Protein AF-A0A1U7YLJ9-F1 (afdb_monomer_lite)

InterPro domains:
  IPR039289 Mitochondrial intermembrane space import and assembly protein 40 [PTHR21622] (5-96)

Radius of gyration: 26.58 Å; chains: 1; bounding box: 45×31×92 Å

Structure (mmCIF, N/CA/C/O backbone):
data_AF-A0A1U7YLJ9-F1
#
_entry.id   AF-A0A1U7YLJ9-F1
#
loop_
_atom_site.group_PDB
_atom_site.id
_atom_site.type_symbol
_atom_site.label_atom_id
_atom_site.label_alt_id
_atom_site.label_comp_id
_atom_site.label_asym_id
_atom_site.label_entity_id
_atom_site.label_seq_id
_atom_site.pdbx_PDB_ins_code
_atom_site.Cartn_x
_atom_site.Cartn_y
_atom_site.Cartn_z
_atom_site.occupancy
_atom_site.B_iso_or_equiv
_atom_site.auth_seq_id
_atom_site.auth_comp_id
_atom_site.auth_asym_id
_atom_site.auth_atom_id
_a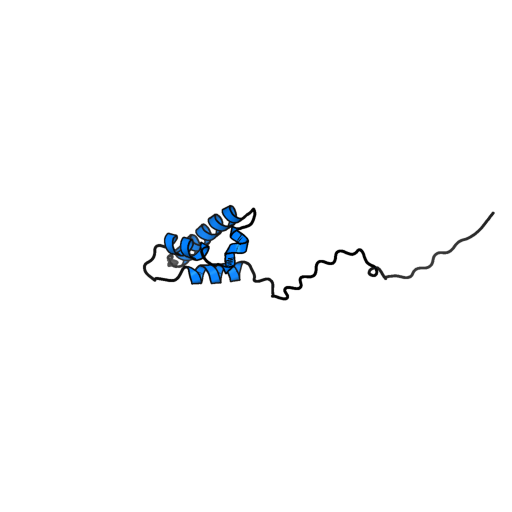tom_site.pdbx_PDB_model_num
ATOM 1 N N . MET A 1 1 ? -15.744 -7.174 73.405 1.00 46.09 1 MET A N 1
ATOM 2 C CA . MET A 1 1 ? -15.916 -7.414 71.956 1.00 46.09 1 MET A CA 1
ATOM 3 C C . MET A 1 1 ? -14.607 -6.975 71.298 1.00 46.09 1 MET A C 1
ATOM 5 O O . MET A 1 1 ? -14.383 -5.782 71.222 1.00 46.09 1 MET A O 1
ATOM 9 N N . GLY A 1 2 ? -13.569 -7.813 71.227 1.00 52.41 2 GLY A N 1
ATOM 10 C CA . GLY A 1 2 ? -13.326 -8.822 70.177 1.00 52.41 2 GLY A CA 1
ATOM 11 C C . GLY A 1 2 ? -12.221 -8.278 69.244 1.00 52.41 2 GLY A C 1
ATOM 12 O O . GLY A 1 2 ? -12.509 -7.333 68.530 1.00 52.41 2 GLY A O 1
ATOM 13 N N . GLN A 1 3 ? -10.933 -8.593 69.482 1.00 45.41 3 GLN A N 1
ATOM 14 C CA . GLN A 1 3 ? -10.110 -9.596 68.750 1.00 45.41 3 GLN A CA 1
ATOM 15 C C . GLN A 1 3 ? -9.825 -9.176 67.284 1.00 45.41 3 GLN A C 1
ATOM 17 O O . GLN A 1 3 ? -10.769 -8.815 66.602 1.00 45.41 3 GLN A O 1
ATOM 22 N N . VAL A 1 4 ? -8.629 -9.206 66.675 1.00 48.62 4 VAL A N 1
ATOM 23 C CA . VAL A 1 4 ? -7.274 -9.734 66.957 1.00 48.62 4 VAL A CA 1
ATOM 24 C C . VAL A 1 4 ? -6.296 -9.131 65.920 1.00 48.62 4 VAL A C 1
ATOM 26 O O . VAL A 1 4 ? -6.714 -8.712 64.843 1.00 48.62 4 VAL A O 1
ATOM 29 N N . GLN A 1 5 ? -5.003 -9.112 66.262 1.00 50.22 5 GLN A N 1
ATOM 30 C CA . GLN A 1 5 ? -3.858 -8.893 65.363 1.00 50.22 5 GLN A CA 1
ATOM 31 C C . GLN A 1 5 ? -3.740 -10.007 64.306 1.00 50.22 5 GLN A C 1
ATOM 33 O O . GLN A 1 5 ? -4.225 -11.108 64.554 1.00 50.22 5 GLN A O 1
ATOM 38 N N . SER A 1 6 ? -3.045 -9.738 63.193 1.00 56.31 6 SER A N 1
ATOM 39 C CA . SER A 1 6 ? -1.898 -10.538 62.715 1.00 56.31 6 SER A CA 1
ATOM 40 C C . SER A 1 6 ? -1.532 -10.194 61.271 1.00 56.31 6 SER A C 1
ATOM 42 O O . SER A 1 6 ? -2.314 -10.371 60.342 1.00 56.31 6 SER A O 1
ATOM 44 N N . GLU A 1 7 ? -0.298 -9.738 61.107 1.00 51.16 7 GLU A N 1
ATOM 45 C CA . GLU A 1 7 ? 0.424 -9.654 59.844 1.00 51.16 7 GLU A CA 1
ATOM 46 C C . GLU A 1 7 ? 0.995 -11.043 59.510 1.00 51.16 7 GLU A C 1
ATOM 48 O O . GLU A 1 7 ? 1.539 -11.707 60.393 1.00 51.16 7 GLU A O 1
ATOM 53 N N . ALA A 1 8 ? 0.911 -11.473 58.249 1.00 50.25 8 ALA A N 1
ATOM 54 C CA . ALA A 1 8 ? 1.835 -12.438 57.654 1.00 50.25 8 ALA A CA 1
ATOM 55 C C . ALA A 1 8 ? 1.794 -12.314 56.124 1.00 50.25 8 ALA A C 1
ATOM 57 O O . ALA A 1 8 ? 0.737 -12.205 55.508 1.00 50.25 8 ALA A O 1
ATOM 58 N N . ILE A 1 9 ? 2.986 -12.295 55.546 1.00 54.78 9 ILE A N 1
ATOM 59 C CA . ILE A 1 9 ? 3.321 -12.128 54.136 1.00 54.78 9 ILE A CA 1
ATOM 60 C C . ILE A 1 9 ? 3.224 -13.508 53.464 1.00 54.78 9 ILE A C 1
ATOM 62 O O . ILE A 1 9 ? 3.823 -14.435 53.998 1.00 54.78 9 ILE A O 1
ATOM 66 N N . ASP A 1 10 ? 2.570 -13.648 52.304 1.00 44.44 10 ASP A N 1
ATOM 67 C CA . ASP A 1 10 ? 3.088 -14.496 51.213 1.00 44.44 10 ASP A CA 1
ATOM 68 C C . ASP A 1 10 ? 2.455 -14.143 49.855 1.00 44.44 10 ASP A C 1
ATOM 70 O O . ASP A 1 10 ? 1.307 -13.717 49.745 1.00 44.44 10 ASP A O 1
ATOM 74 N N . ASN A 1 11 ? 3.277 -14.244 48.823 1.00 54.66 11 ASN A N 1
ATOM 75 C CA . ASN A 1 11 ? 3.149 -13.613 47.521 1.00 54.66 11 ASN A CA 1
ATOM 76 C C . ASN A 1 11 ? 2.449 -14.533 46.496 1.00 54.66 11 ASN A C 1
ATOM 78 O O . ASN A 1 11 ? 2.655 -15.739 46.497 1.00 54.66 11 ASN A O 1
ATOM 82 N N . ARG A 1 12 ? 1.789 -13.914 45.504 1.00 55.72 12 ARG A N 1
ATOM 83 C CA . ARG A 1 12 ? 1.670 -14.414 44.116 1.00 55.72 12 ARG A CA 1
ATOM 84 C C . ARG A 1 12 ? 0.790 -15.648 43.857 1.00 55.72 12 ARG A C 1
ATOM 86 O O . ARG A 1 12 ? 1.275 -16.762 43.728 1.00 55.72 12 ARG A O 1
ATOM 93 N N . SER A 1 13 ? -0.471 -15.382 43.519 1.00 47.50 13 SER A N 1
ATOM 94 C CA . SER A 1 13 ? -1.108 -16.025 42.359 1.00 47.50 13 SER A CA 1
ATOM 95 C C . SER A 1 13 ? -2.312 -15.201 41.896 1.00 47.50 13 SER A C 1
ATOM 97 O O . SER A 1 13 ? -3.459 -15.459 42.250 1.00 47.50 13 SER A O 1
ATOM 99 N N . GLN A 1 14 ? -2.034 -14.134 41.143 1.00 62.84 14 GLN A N 1
ATOM 100 C CA . GLN A 1 14 ? -2.991 -13.685 40.137 1.00 62.84 14 GLN A CA 1
ATOM 101 C C . GLN A 1 14 ? -2.943 -14.694 38.985 1.00 62.84 14 GLN A C 1
ATOM 103 O O . GLN A 1 14 ? -1.897 -15.291 38.739 1.00 62.84 14 GLN A O 1
ATOM 108 N N . ILE A 1 15 ? -4.038 -14.769 38.237 1.00 56.41 15 ILE A N 1
ATOM 109 C CA . ILE A 1 15 ? -4.244 -15.578 37.029 1.00 56.41 15 ILE A CA 1
ATOM 110 C C . ILE A 1 15 ? -4.793 -16.982 37.311 1.00 56.41 15 ILE A C 1
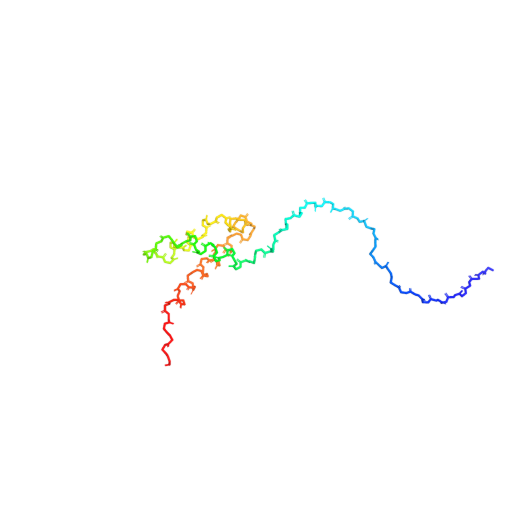ATOM 112 O O . ILE A 1 15 ? -4.162 -17.992 37.032 1.00 56.41 15 ILE A O 1
ATOM 116 N N . ASP A 1 16 ? -6.038 -17.027 37.777 1.00 49.59 16 ASP A N 1
ATOM 117 C CA . ASP A 1 16 ? -6.992 -18.000 37.253 1.00 49.59 16 ASP A CA 1
ATOM 118 C C . ASP A 1 16 ? -8.411 -17.420 37.322 1.00 49.59 16 ASP A C 1
ATOM 120 O O . ASP A 1 16 ? -8.725 -16.609 38.191 1.00 49.59 16 ASP A O 1
ATOM 124 N N . SER A 1 17 ? -9.258 -17.873 36.403 1.00 50.97 17 SER A N 1
ATOM 125 C CA . SER A 1 17 ? -10.715 -17.764 36.444 1.00 50.97 17 SER A CA 1
ATOM 126 C C . SER A 1 17 ? -11.394 -16.570 35.751 1.00 50.97 17 SER A C 1
ATOM 128 O O . SER A 1 17 ? -12.021 -15.703 36.351 1.00 50.97 17 SER A O 1
ATOM 130 N N . LEU A 1 18 ? -11.399 -16.677 34.417 1.00 53.78 18 LEU A N 1
ATOM 131 C CA . LEU A 1 18 ? -12.638 -16.816 33.636 1.00 53.78 18 LEU A CA 1
ATOM 132 C C . LEU A 1 18 ? -13.626 -15.636 33.694 1.00 53.78 18 LEU A C 1
ATOM 134 O O . LEU A 1 18 ? -14.598 -15.637 34.449 1.00 53.78 18 LEU A O 1
ATOM 138 N N . LYS A 1 19 ? -13.521 -14.733 32.714 1.00 52.69 19 LYS A N 1
ATOM 139 C CA . LYS A 1 19 ? -14.730 -14.179 32.097 1.00 52.69 19 LYS A CA 1
ATOM 140 C C . LYS A 1 19 ? -14.728 -1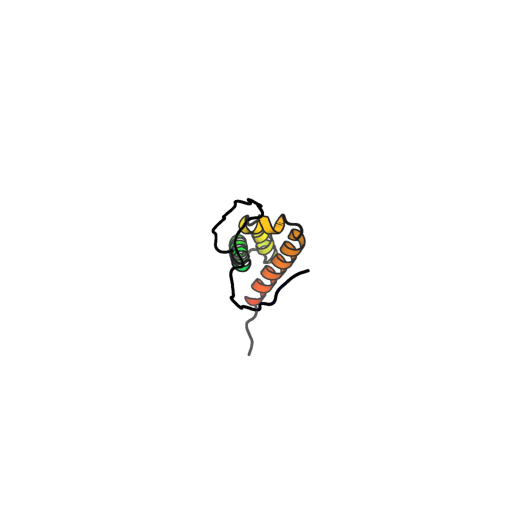4.506 30.614 1.00 52.69 19 LYS A C 1
ATOM 142 O O . LYS A 1 19 ? -13.887 -14.045 29.851 1.00 52.69 19 LYS A O 1
ATOM 147 N N . ALA A 1 20 ? -15.664 -15.376 30.264 1.00 53.09 20 ALA A N 1
ATOM 148 C CA . ALA A 1 20 ? -15.937 -15.849 28.928 1.00 53.09 20 ALA A CA 1
ATOM 149 C C . ALA A 1 20 ? -16.095 -14.693 27.932 1.00 53.09 20 ALA A C 1
ATOM 151 O O . ALA A 1 20 ? -17.068 -13.949 27.992 1.00 53.09 20 ALA A O 1
ATOM 152 N N . SER A 1 21 ? -15.179 -14.647 26.971 1.00 43.91 21 SER A N 1
ATOM 153 C CA . SER A 1 21 ? -15.486 -14.321 25.583 1.00 43.91 21 SER A CA 1
ATOM 154 C C . SER A 1 21 ? -14.730 -15.321 24.727 1.00 43.91 21 SER A C 1
ATOM 156 O O . SER A 1 21 ? -13.559 -15.165 24.400 1.00 43.91 21 SER A O 1
ATOM 158 N N . LYS A 1 22 ? -15.432 -16.411 24.430 1.00 52.00 22 LYS A N 1
ATOM 159 C CA . LYS A 1 22 ? -15.088 -17.375 23.399 1.00 52.00 22 LYS A CA 1
ATOM 160 C C . LYS A 1 22 ? -15.146 -16.647 22.054 1.00 52.00 22 LYS A C 1
ATOM 162 O O . LYS A 1 22 ? -16.199 -16.582 21.437 1.00 52.00 22 LYS A O 1
ATOM 167 N N . ALA A 1 23 ? -14.016 -16.101 21.627 1.00 41.25 23 ALA A N 1
ATOM 168 C CA . ALA A 1 23 ? -13.717 -15.871 20.225 1.00 41.25 23 ALA A CA 1
ATOM 169 C C . ALA A 1 23 ? -12.648 -16.895 19.854 1.00 41.25 23 ALA A C 1
ATOM 171 O O . ALA A 1 23 ? -11.452 -16.704 20.046 1.00 41.25 23 ALA A O 1
ATOM 172 N N . THR A 1 24 ? -13.129 -18.049 19.406 1.00 41.03 24 THR A N 1
ATOM 173 C CA . THR A 1 24 ? -12.325 -18.913 18.561 1.00 41.03 24 THR A CA 1
ATOM 174 C C . THR A 1 24 ? -12.142 -18.167 17.242 1.00 41.03 24 THR A C 1
ATOM 176 O O . THR A 1 24 ? -13.105 -17.895 16.535 1.00 41.03 24 THR A O 1
ATOM 179 N N . SER A 1 25 ? -10.919 -17.732 16.986 1.00 40.72 25 SER A N 1
ATOM 180 C CA . SER A 1 25 ? -10.248 -18.045 15.734 1.00 40.72 25 SER A CA 1
ATOM 181 C C . SER A 1 25 ? -8.761 -17.913 16.006 1.00 40.72 25 SER A C 1
ATOM 183 O O . SER A 1 25 ? -8.202 -16.821 16.033 1.00 40.72 25 SER A O 1
ATOM 185 N N . ALA A 1 26 ? -8.145 -19.054 16.298 1.00 49.62 26 ALA A N 1
ATOM 186 C CA . ALA A 1 26 ? -6.767 -19.244 15.911 1.00 49.62 26 ALA A CA 1
ATOM 187 C C . ALA A 1 26 ? -6.762 -19.200 14.376 1.00 49.62 26 ALA A C 1
ATOM 189 O O . ALA A 1 26 ? -7.279 -20.118 13.745 1.00 49.62 26 ALA A O 1
ATOM 190 N N . ASP A 1 27 ? -6.269 -18.109 13.799 1.00 36.25 27 ASP A N 1
ATOM 191 C CA . ASP A 1 27 ? -5.484 -18.226 12.577 1.00 36.25 27 ASP A CA 1
ATOM 192 C C . ASP A 1 27 ? -4.031 -18.093 13.022 1.00 36.25 27 ASP A C 1
ATOM 194 O O . ASP A 1 27 ? -3.532 -17.015 13.343 1.00 36.25 27 ASP A O 1
ATOM 198 N N . GLU A 1 28 ? -3.417 -19.254 13.209 1.00 45.69 28 GLU A N 1
ATOM 199 C CA . GLU A 1 28 ? -1.994 -19.419 13.449 1.00 45.69 28 GLU A CA 1
ATOM 200 C C . GLU A 1 28 ? -1.278 -19.229 12.109 1.00 45.69 28 GLU A C 1
ATOM 202 O O . GLU A 1 28 ? -0.844 -20.178 11.467 1.00 45.69 28 GLU A O 1
ATOM 207 N N . SER A 1 29 ? -1.189 -17.977 11.678 1.00 42.06 29 SER A N 1
ATOM 208 C CA . SER A 1 29 ? -0.212 -17.522 10.697 1.00 42.06 29 SER A CA 1
ATOM 209 C C . SER A 1 29 ? 0.700 -16.533 11.423 1.00 42.06 29 SER A C 1
ATOM 211 O O . SER A 1 29 ? 0.205 -15.767 12.260 1.00 42.06 29 SER A O 1
ATOM 213 N N . PRO A 1 30 ? 2.025 -16.510 11.168 1.00 50.88 30 PRO A N 1
ATOM 214 C CA . PRO A 1 30 ? 2.825 -15.365 11.599 1.00 50.88 30 PRO A CA 1
ATOM 215 C C . PRO A 1 30 ? 2.084 -14.107 11.132 1.00 50.88 30 PRO A C 1
ATOM 217 O O . PRO A 1 30 ? 1.522 -14.151 10.033 1.00 50.88 30 PRO A O 1
ATOM 220 N N . PRO A 1 31 ? 2.012 -13.021 11.926 1.00 50.91 31 PRO A N 1
ATOM 221 C CA . PRO A 1 31 ? 1.461 -11.780 11.408 1.00 50.91 31 PRO A CA 1
ATOM 222 C C . PRO A 1 31 ? 2.246 -11.493 10.132 1.00 50.91 31 PRO A C 1
ATOM 224 O O . PRO A 1 31 ? 3.450 -11.250 10.204 1.00 50.91 31 PRO A O 1
ATOM 227 N N . GLN A 1 32 ? 1.611 -11.654 8.968 1.00 58.84 32 GLN A N 1
ATOM 228 C CA . GLN A 1 32 ? 2.232 -11.298 7.708 1.00 58.84 32 GLN A CA 1
ATOM 229 C C . GLN A 1 32 ? 2.481 -9.807 7.851 1.00 58.84 32 GLN A C 1
ATOM 231 O O . GLN A 1 32 ? 1.538 -9.016 7.907 1.00 58.84 32 GLN A O 1
ATOM 236 N N . SER A 1 33 ? 3.741 -9.443 8.086 1.00 80.56 33 SER A N 1
ATOM 237 C CA . SER A 1 33 ? 4.133 -8.056 8.263 1.00 80.56 33 SER A CA 1
ATOM 238 C C . SER A 1 33 ? 3.579 -7.274 7.080 1.00 80.56 33 SER A C 1
ATOM 240 O O . SER A 1 33 ? 3.620 -7.766 5.951 1.00 80.56 33 SER A O 1
ATOM 242 N N . LEU A 1 34 ? 3.042 -6.080 7.331 1.00 80.12 34 LEU A N 1
ATOM 243 C CA . LEU A 1 34 ? 2.463 -5.235 6.282 1.00 80.12 34 LEU A CA 1
ATOM 244 C C . LEU A 1 34 ? 3.403 -5.110 5.076 1.00 80.12 34 LEU A C 1
ATOM 246 O O . LEU A 1 34 ? 2.955 -5.207 3.941 1.00 80.12 34 LEU A O 1
ATOM 250 N N . ASP A 1 35 ? 4.707 -5.013 5.328 1.00 83.12 35 ASP A N 1
ATOM 251 C CA . ASP A 1 35 ? 5.759 -4.971 4.313 1.00 83.12 35 ASP A CA 1
ATOM 252 C C . ASP A 1 35 ? 5.794 -6.199 3.389 1.00 83.12 35 ASP A C 1
ATOM 254 O O . ASP A 1 35 ? 6.073 -6.067 2.202 1.00 83.12 35 ASP A O 1
ATOM 258 N N . SER A 1 36 ? 5.489 -7.396 3.899 1.00 88.75 36 SER A N 1
ATOM 259 C CA . SER A 1 36 ? 5.420 -8.614 3.082 1.00 88.75 36 SER A CA 1
ATOM 260 C C . SER A 1 36 ? 4.226 -8.575 2.132 1.00 88.75 36 SER A C 1
ATOM 262 O O . SER A 1 36 ? 4.396 -8.819 0.943 1.00 88.75 36 SER A O 1
ATOM 264 N N . LEU A 1 37 ? 3.053 -8.156 2.620 1.00 87.94 37 LEU A N 1
ATOM 265 C CA . LEU A 1 37 ? 1.862 -7.980 1.781 1.00 87.94 37 LEU A CA 1
ATOM 266 C C . LEU A 1 37 ? 2.077 -6.890 0.722 1.00 87.94 37 LEU A C 1
ATOM 268 O O . LEU A 1 37 ? 1.617 -7.021 -0.411 1.00 87.94 37 LEU A O 1
ATOM 272 N N . ILE A 1 38 ? 2.806 -5.829 1.081 1.00 86.25 38 ILE A N 1
ATOM 273 C CA . ILE A 1 38 ? 3.170 -4.740 0.172 1.00 86.25 38 ILE A CA 1
ATOM 274 C C . ILE A 1 38 ? 4.122 -5.230 -0.921 1.00 86.25 38 ILE A C 1
ATOM 276 O O . ILE A 1 38 ? 3.916 -4.907 -2.087 1.00 86.25 38 ILE A O 1
ATOM 280 N N . ALA A 1 39 ? 5.129 -6.033 -0.571 1.00 87.50 39 ALA A N 1
ATOM 281 C CA . ALA A 1 39 ? 6.062 -6.608 -1.535 1.00 87.50 39 ALA A CA 1
ATOM 282 C C . ALA A 1 39 ? 5.376 -7.598 -2.491 1.00 87.50 39 ALA A C 1
ATOM 284 O O . ALA A 1 39 ? 5.634 -7.573 -3.692 1.00 87.50 39 ALA A O 1
ATOM 285 N N . GLU A 1 40 ? 4.469 -8.434 -1.982 1.00 88.50 40 GLU A N 1
ATOM 286 C CA . GLU A 1 40 ? 3.676 -9.353 -2.807 1.00 88.50 40 GLU A CA 1
ATOM 287 C C . GLU A 1 40 ? 2.736 -8.597 -3.757 1.00 88.50 40 GLU A C 1
ATOM 289 O O . GLU A 1 40 ? 2.621 -8.946 -4.930 1.00 88.50 40 GLU A O 1
ATOM 294 N N . ALA A 1 41 ? 2.103 -7.520 -3.286 1.00 88.75 41 ALA A N 1
ATOM 295 C CA . ALA A 1 41 ? 1.286 -6.650 -4.126 1.00 88.75 41 ALA A CA 1
ATOM 296 C C . ALA A 1 41 ? 2.124 -5.888 -5.170 1.00 88.75 41 ALA A C 1
ATOM 298 O O . ALA A 1 41 ? 1.713 -5.789 -6.322 1.00 88.75 41 ALA A O 1
ATOM 299 N N . ALA A 1 42 ? 3.322 -5.414 -4.816 1.00 87.25 42 ALA A N 1
ATOM 300 C CA . ALA A 1 42 ? 4.250 -4.791 -5.761 1.00 87.25 42 ALA A CA 1
ATOM 301 C C . ALA A 1 42 ? 4.663 -5.761 -6.879 1.00 87.25 42 ALA A C 1
ATOM 303 O O . ALA A 1 42 ? 4.654 -5.388 -8.049 1.00 87.25 42 ALA A O 1
ATOM 304 N N . ALA A 1 43 ? 4.961 -7.015 -6.521 1.00 88.38 43 ALA A N 1
ATOM 305 C CA . ALA A 1 43 ? 5.278 -8.072 -7.476 1.00 88.38 43 ALA A CA 1
ATOM 306 C C . ALA A 1 43 ? 4.083 -8.416 -8.380 1.00 88.38 43 ALA A C 1
ATOM 308 O O . ALA A 1 43 ? 4.270 -8.717 -9.554 1.00 88.38 43 ALA A O 1
ATOM 309 N N . TYR A 1 44 ? 2.854 -8.323 -7.863 1.00 89.25 44 TYR A N 1
ATOM 310 C CA . TYR A 1 44 ? 1.640 -8.491 -8.664 1.00 89.25 44 TYR A CA 1
ATOM 311 C C . TYR A 1 44 ? 1.485 -7.401 -9.738 1.00 89.25 44 TYR A C 1
ATOM 313 O O . TYR A 1 44 ? 0.977 -7.671 -10.821 1.00 89.25 44 TYR A O 1
ATOM 321 N N . GLY A 1 45 ? 1.934 -6.173 -9.457 1.00 84.69 45 GLY A N 1
ATOM 322 C CA . GLY A 1 45 ? 1.938 -5.064 -10.417 1.00 84.69 45 GLY A CA 1
ATOM 323 C C . GLY A 1 45 ? 3.106 -5.071 -11.408 1.00 84.69 45 GLY A C 1
ATOM 324 O O . GLY A 1 45 ? 3.236 -4.142 -12.200 1.00 84.69 45 GLY A O 1
ATOM 325 N N . GLU A 1 46 ? 3.979 -6.075 -11.358 1.00 81.38 46 GLU A N 1
ATOM 326 C CA . GLU A 1 46 ? 5.154 -6.205 -12.219 1.00 81.38 46 GLU A CA 1
ATOM 327 C C . GLU A 1 46 ? 4.874 -7.200 -13.361 1.00 81.38 46 GLU A C 1
ATOM 329 O O . GLU A 1 46 ? 5.519 -8.238 -13.464 1.00 81.38 46 GLU A O 1
ATOM 334 N N . ASP A 1 47 ? 3.874 -6.893 -14.200 1.00 70.56 47 ASP A N 1
ATOM 335 C CA . ASP A 1 47 ? 3.463 -7.735 -15.342 1.00 70.56 47 ASP A CA 1
ATOM 336 C C . ASP A 1 47 ? 4.228 -7.375 -16.638 1.00 70.56 47 ASP A C 1
ATOM 338 O O . ASP A 1 47 ? 4.487 -8.242 -17.474 1.00 70.56 47 ASP A O 1
ATOM 342 N N . GLY A 1 48 ? 4.693 -6.122 -16.781 1.00 64.31 48 GLY A N 1
ATOM 343 C CA . GLY A 1 48 ? 5.475 -5.666 -17.931 1.00 64.31 48 GLY A CA 1
ATOM 344 C C . GLY A 1 48 ? 6.554 -4.621 -17.618 1.00 64.31 48 GLY A C 1
ATOM 345 O O . GLY A 1 48 ? 6.341 -3.616 -16.945 1.00 64.31 48 GLY A O 1
ATOM 346 N N . GLU A 1 49 ? 7.738 -4.809 -18.205 1.00 63.34 49 GLU A N 1
ATOM 347 C CA . GLU A 1 49 ? 8.894 -3.896 -18.133 1.00 63.34 49 GLU A CA 1
ATOM 348 C C . GLU A 1 49 ? 8.686 -2.533 -18.834 1.00 63.34 49 GLU A C 1
ATOM 350 O O . GLU A 1 49 ? 9.564 -1.671 -18.791 1.00 63.34 49 GLU A O 1
ATOM 355 N N . ASN A 1 50 ? 7.524 -2.306 -19.460 1.00 63.62 50 ASN A N 1
ATOM 356 C CA . ASN A 1 50 ? 7.208 -1.086 -20.211 1.00 63.62 50 ASN A CA 1
ATOM 357 C C . ASN A 1 50 ? 5.922 -0.369 -19.762 1.00 63.62 50 ASN A C 1
ATOM 359 O O . ASN A 1 50 ? 5.435 0.517 -20.461 1.00 63.62 50 ASN A O 1
ATOM 363 N N . GLU A 1 51 ? 5.376 -0.736 -18.605 1.00 75.69 51 GLU A N 1
ATOM 364 C CA . GLU A 1 51 ? 4.221 -0.060 -18.012 1.00 75.69 51 GLU A CA 1
ATOM 365 C C . GLU A 1 51 ? 4.664 1.154 -17.185 1.00 75.69 51 GLU A C 1
ATOM 367 O O . GLU A 1 51 ? 5.737 1.152 -16.572 1.00 75.69 51 GLU A O 1
ATOM 372 N N . SER A 1 52 ? 3.847 2.215 -17.170 1.00 84.06 52 SER A N 1
ATOM 373 C CA . SER A 1 52 ? 4.133 3.382 -16.335 1.00 84.06 52 SER A CA 1
ATOM 374 C C . SER A 1 52 ? 4.129 2.970 -14.867 1.00 84.06 52 SER A C 1
ATOM 376 O O . SER A 1 52 ? 3.359 2.106 -14.452 1.00 84.06 52 SER A O 1
ATOM 378 N N . ILE A 1 53 ? 4.944 3.632 -14.048 1.00 83.38 53 ILE A N 1
ATOM 379 C CA . ILE A 1 53 ? 4.962 3.403 -12.596 1.00 83.38 53 ILE A CA 1
ATOM 380 C C . ILE A 1 53 ? 3.559 3.553 -11.989 1.00 83.38 53 ILE A C 1
ATOM 382 O O . ILE A 1 53 ? 3.214 2.849 -11.044 1.00 83.38 53 ILE A O 1
ATOM 386 N N . ASP A 1 54 ? 2.742 4.437 -12.562 1.00 84.50 54 ASP A N 1
ATOM 387 C CA . ASP A 1 54 ? 1.350 4.634 -12.160 1.00 84.50 54 ASP A CA 1
ATOM 388 C C . ASP A 1 54 ? 0.480 3.399 -12.460 1.00 84.50 54 ASP A C 1
ATOM 390 O O . ASP A 1 54 ? -0.230 2.925 -11.576 1.00 84.50 54 ASP A O 1
ATOM 394 N N . ASP A 1 55 ? 0.617 2.808 -13.653 1.00 87.94 55 ASP A N 1
ATOM 395 C CA . ASP A 1 55 ? -0.101 1.590 -14.047 1.00 87.94 55 ASP A CA 1
ATOM 396 C C . ASP A 1 55 ? 0.291 0.401 -13.160 1.00 87.94 55 ASP A C 1
ATOM 398 O O . ASP A 1 55 ? -0.581 -0.296 -12.640 1.00 87.94 55 ASP A O 1
ATOM 402 N N . LYS A 1 56 ? 1.592 0.223 -12.896 1.00 86.75 56 LYS A N 1
ATOM 403 C CA . LYS A 1 56 ? 2.104 -0.822 -11.993 1.00 86.75 56 LYS A CA 1
ATOM 404 C C . LYS A 1 56 ? 1.576 -0.659 -10.569 1.00 86.75 56 LYS A C 1
ATOM 406 O O . LYS A 1 56 ? 1.179 -1.630 -9.927 1.00 86.75 56 LYS A O 1
ATOM 411 N N . ALA A 1 57 ? 1.540 0.577 -10.072 1.00 87.25 57 ALA A N 1
ATOM 412 C CA . ALA A 1 57 ? 1.034 0.874 -8.740 1.00 87.25 57 ALA A CA 1
ATOM 413 C C . ALA A 1 57 ? -0.474 0.611 -8.627 1.00 87.25 57 ALA A C 1
ATOM 415 O O . ALA A 1 57 ? -0.949 0.068 -7.627 1.00 87.25 57 ALA A O 1
ATOM 416 N N . GLN A 1 58 ? -1.222 0.930 -9.681 1.00 89.25 58 GLN A N 1
ATOM 417 C CA . GLN A 1 58 ? -2.651 0.662 -9.756 1.00 89.25 58 GLN A CA 1
ATOM 418 C C . GLN A 1 58 ? -2.938 -0.843 -9.868 1.00 89.25 58 GLN A C 1
ATOM 420 O O . GLN A 1 58 ? -3.844 -1.340 -9.205 1.00 89.25 58 GLN A O 1
ATOM 425 N N . LYS A 1 59 ? -2.121 -1.589 -10.621 1.00 89.44 59 LYS A N 1
ATOM 426 C CA . LYS A 1 59 ? -2.174 -3.056 -10.698 1.00 89.44 59 LYS A CA 1
ATOM 427 C C . LYS A 1 59 ? -1.893 -3.715 -9.356 1.00 89.44 59 LYS A C 1
ATOM 429 O O . LYS A 1 59 ? -2.602 -4.637 -8.964 1.00 89.44 59 LYS A O 1
ATOM 434 N N . ALA A 1 60 ? -0.917 -3.204 -8.614 1.00 90.31 60 ALA A N 1
ATOM 435 C CA . ALA A 1 60 ? -0.597 -3.694 -7.283 1.00 90.31 60 ALA A CA 1
ATOM 436 C C . ALA A 1 60 ? -1.774 -3.544 -6.29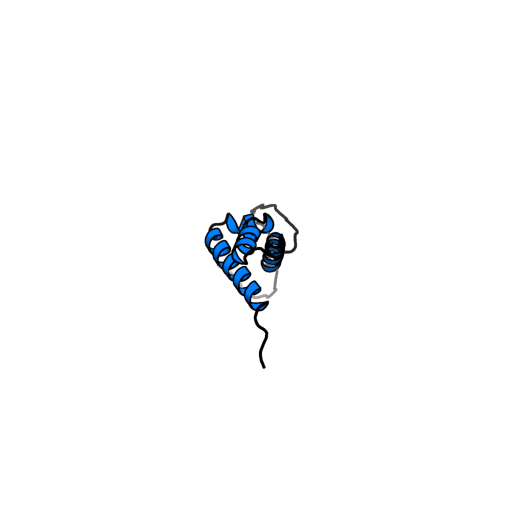4 1.00 90.31 60 ALA A C 1
ATOM 438 O O . ALA A 1 60 ? -1.973 -4.425 -5.461 1.00 90.31 60 ALA A O 1
ATOM 439 N N . LEU A 1 61 ? -2.612 -2.503 -6.426 1.00 90.12 61 LEU A N 1
ATOM 440 C CA . LEU A 1 61 ? -3.855 -2.351 -5.648 1.00 90.12 61 LEU A CA 1
ATOM 441 C C . LEU A 1 61 ? -4.930 -3.400 -5.970 1.00 90.12 61 LEU A C 1
ATOM 443 O O . LEU A 1 61 ? -5.805 -3.643 -5.141 1.00 90.12 61 LEU A O 1
ATOM 447 N N . GLU A 1 62 ? -4.878 -4.036 -7.143 1.00 90.75 62 GLU A N 1
ATOM 448 C CA . GLU A 1 62 ? -5.792 -5.128 -7.505 1.00 90.75 62 GLU A CA 1
ATOM 449 C C . GLU A 1 62 ? -5.405 -6.459 -6.835 1.00 90.75 62 GLU A C 1
ATOM 451 O O . GLU A 1 62 ? -6.139 -7.445 -6.940 1.00 90.75 62 GLU A O 1
ATOM 456 N N . CYS A 1 63 ? -4.269 -6.506 -6.130 1.00 90.75 63 CYS A N 1
ATOM 457 C CA . CYS A 1 63 ? -3.790 -7.716 -5.484 1.00 90.75 63 CYS A CA 1
ATOM 458 C C . CYS A 1 63 ? -4.735 -8.153 -4.342 1.00 90.75 63 CYS A C 1
ATOM 460 O O . CYS A 1 63 ? -4.955 -7.399 -3.383 1.00 90.75 63 CYS A O 1
ATOM 462 N N . PRO A 1 64 ? -5.260 -9.397 -4.364 1.00 89.75 64 PRO A N 1
ATOM 463 C CA . PRO A 1 64 ? -6.164 -9.894 -3.326 1.00 89.75 64 PRO A CA 1
ATOM 464 C C . PRO A 1 64 ? -5.508 -9.951 -1.936 1.00 89.75 64 PRO A C 1
ATOM 466 O O . PRO A 1 64 ? -6.218 -9.919 -0.932 1.00 89.75 64 PRO A O 1
ATOM 469 N N . CYS A 1 65 ? -4.172 -9.967 -1.862 1.00 89.94 65 CYS A N 1
ATOM 470 C CA . CYS A 1 65 ? -3.410 -9.973 -0.612 1.00 89.94 65 CYS A CA 1
ATOM 471 C C . CYS A 1 65 ? -3.610 -8.692 0.213 1.00 89.94 65 CYS A C 1
ATOM 473 O O . CYS A 1 65 ? -3.571 -8.748 1.437 1.00 89.94 65 CYS A O 1
ATOM 475 N N . ILE A 1 66 ? -3.881 -7.551 -0.433 1.00 88.00 66 ILE A N 1
ATOM 476 C CA . ILE A 1 66 ? -4.146 -6.271 0.248 1.00 88.00 66 ILE A CA 1
ATOM 477 C C . ILE A 1 66 ? -5.619 -5.851 0.197 1.00 88.00 66 ILE A C 1
ATOM 479 O O . ILE A 1 66 ? -5.998 -4.831 0.773 1.00 88.00 66 ILE A O 1
ATOM 483 N N . ALA A 1 67 ? -6.492 -6.661 -0.407 1.00 88.44 67 ALA A N 1
ATOM 484 C CA . ALA A 1 67 ? -7.925 -6.374 -0.493 1.00 88.44 67 ALA A CA 1
ATOM 485 C C . ALA A 1 67 ? -8.575 -6.174 0.889 1.00 88.44 67 ALA A C 1
ATOM 487 O O . ALA A 1 67 ? -9.457 -5.329 1.054 1.00 88.44 67 ALA A O 1
ATOM 488 N N . HIS A 1 68 ? -8.108 -6.899 1.910 1.00 85.56 68 HIS A N 1
ATOM 489 C CA . HIS A 1 68 ? -8.612 -6.748 3.276 1.00 85.56 68 HIS A CA 1
ATOM 490 C C . HIS A 1 68 ? -8.234 -5.394 3.911 1.00 85.56 68 HIS A C 1
ATOM 492 O O . HIS A 1 68 ? -8.969 -4.893 4.762 1.00 85.56 68 HIS A O 1
ATOM 498 N N . LEU A 1 69 ? -7.116 -4.787 3.493 1.00 85.69 69 LEU A N 1
ATOM 499 C CA . LEU A 1 69 ? -6.690 -3.448 3.916 1.00 85.69 69 LEU A CA 1
ATOM 500 C C . LEU A 1 69 ? -7.508 -2.366 3.209 1.00 85.69 69 LEU A C 1
A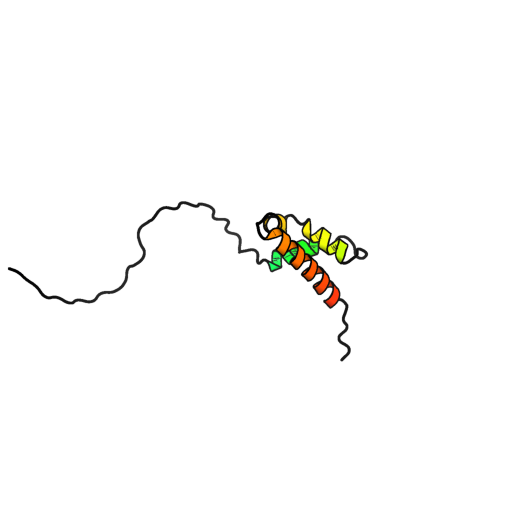TOM 502 O O . LEU A 1 69 ? -7.948 -1.408 3.844 1.00 85.69 69 LEU A O 1
ATOM 506 N N . LEU A 1 70 ? -7.777 -2.570 1.918 1.00 87.88 70 LEU A N 1
ATOM 507 C CA . LEU A 1 70 ? -8.565 -1.672 1.072 1.00 87.88 70 LEU A CA 1
ATOM 508 C C . LEU A 1 70 ? -10.050 -1.639 1.448 1.00 87.88 70 LEU A C 1
ATOM 510 O O . LEU A 1 70 ? -10.693 -0.599 1.357 1.00 87.88 70 LEU A O 1
ATOM 514 N N . SER A 1 71 ? -10.606 -2.762 1.900 1.00 87.62 71 SER A N 1
ATOM 515 C CA . SER A 1 71 ? -12.017 -2.838 2.291 1.00 87.62 71 SER A CA 1
ATOM 516 C C . SER A 1 71 ? -12.294 -2.293 3.703 1.00 87.62 71 SER A C 1
ATOM 518 O O . SER A 1 71 ? -13.451 -2.253 4.128 1.00 87.62 71 SER A O 1
ATOM 520 N N . GLY A 1 72 ? -11.257 -1.902 4.450 1.00 86.25 72 GLY A N 1
ATOM 521 C CA . GLY A 1 72 ? -11.379 -1.360 5.802 1.00 86.25 72 GLY A CA 1
ATOM 522 C C . GLY A 1 72 ? -11.755 0.131 5.845 1.00 86.25 72 GLY A C 1
ATOM 523 O O . GLY A 1 72 ? -11.716 0.823 4.829 1.00 86.25 72 GLY A O 1
ATOM 524 N N . PRO A 1 73 ? -12.037 0.688 7.041 1.00 89.00 73 PRO A N 1
ATOM 525 C CA . PRO A 1 73 ? -12.314 2.122 7.214 1.00 89.00 73 PRO A CA 1
ATOM 526 C C . PRO A 1 73 ? -11.129 3.017 6.807 1.00 89.00 73 PRO A C 1
ATOM 528 O O . PRO A 1 73 ? -11.314 4.200 6.534 1.00 89.00 73 PRO A O 1
ATOM 531 N N . CYS A 1 74 ? -9.922 2.447 6.752 1.00 88.12 74 CYS A N 1
ATOM 532 C CA . CYS A 1 74 ? -8.689 3.115 6.340 1.00 88.12 74 CYS A CA 1
ATOM 533 C C . CYS A 1 74 ? -8.304 2.839 4.877 1.00 88.12 74 CYS A C 1
ATOM 535 O O . CYS A 1 74 ? -7.237 3.277 4.455 1.00 88.12 74 CYS A O 1
ATOM 537 N N . GLY A 1 75 ? -9.136 2.132 4.106 1.00 87.69 75 GLY A N 1
ATOM 538 C CA . GLY A 1 75 ? -8.789 1.656 2.767 1.00 87.69 75 GLY A CA 1
ATOM 539 C C . GLY A 1 75 ? -8.340 2.751 1.809 1.00 87.69 75 GLY A C 1
ATOM 540 O O . GLY A 1 75 ? -7.294 2.622 1.191 1.00 87.69 75 GLY A O 1
ATOM 541 N N . ASN A 1 76 ? -9.054 3.880 1.773 1.00 88.31 76 ASN A N 1
ATOM 542 C CA . ASN A 1 76 ? -8.684 5.020 0.925 1.00 88.31 76 ASN A CA 1
ATOM 543 C C . ASN A 1 76 ? -7.308 5.605 1.284 1.00 88.31 76 ASN A C 1
ATOM 545 O O . ASN A 1 76 ? -6.529 5.937 0.397 1.00 88.31 76 ASN A O 1
ATOM 549 N N . GLN A 1 77 ? -6.999 5.703 2.582 1.00 90.56 77 GLN A N 1
ATOM 550 C CA . GLN A 1 77 ? -5.703 6.205 3.049 1.00 90.56 77 GLN A CA 1
ATOM 551 C C . GLN A 1 77 ? -4.579 5.214 2.744 1.00 90.56 77 GLN A C 1
ATOM 553 O O . GLN A 1 77 ? -3.470 5.624 2.416 1.00 90.56 77 GLN A O 1
ATOM 558 N N . PHE A 1 78 ? -4.869 3.916 2.857 1.00 90.00 78 PHE A N 1
ATOM 559 C CA . PHE A 1 78 ? -3.926 2.865 2.513 1.00 90.00 78 PHE A CA 1
ATOM 560 C C . PHE A 1 78 ? -3.620 2.878 1.014 1.00 90.00 78 PHE A C 1
ATOM 562 O O . PHE A 1 78 ? -2.447 2.893 0.667 1.00 90.00 78 PHE A O 1
ATOM 569 N N . SER A 1 79 ? -4.632 2.954 0.141 1.00 89.62 79 SER A N 1
ATOM 570 C CA . SER A 1 79 ? -4.427 3.016 -1.311 1.00 89.62 79 SER A CA 1
AT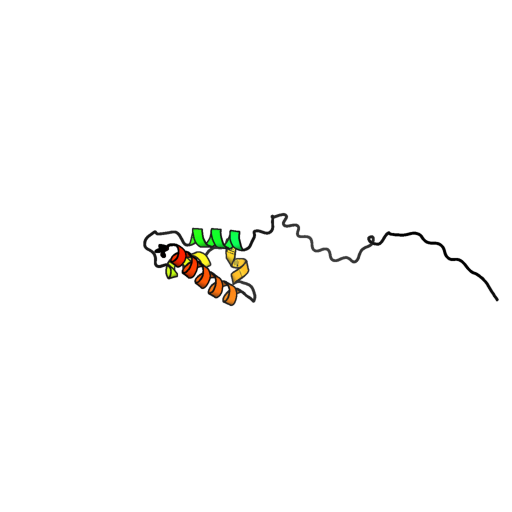OM 571 C C . SER A 1 79 ? -3.530 4.178 -1.718 1.00 89.62 79 SER A C 1
ATOM 573 O O . SER A 1 79 ? -2.585 3.990 -2.472 1.00 89.62 79 SER A O 1
ATOM 575 N N . ASP A 1 80 ? -3.811 5.376 -1.201 1.00 89.94 80 ASP A N 1
ATOM 576 C CA . ASP A 1 80 ? -3.062 6.589 -1.532 1.00 89.94 80 ASP A CA 1
ATOM 577 C C . ASP A 1 80 ? -1.596 6.495 -1.078 1.00 89.94 80 ASP A C 1
ATOM 579 O O . ASP A 1 80 ? -0.670 6.696 -1.868 1.00 89.94 80 ASP A O 1
ATOM 583 N N . ALA A 1 81 ? -1.375 6.075 0.172 1.00 89.75 81 ALA A N 1
ATOM 584 C CA . ALA A 1 81 ? -0.034 5.862 0.708 1.00 89.75 81 ALA A CA 1
ATOM 585 C C . ALA A 1 81 ? 0.721 4.751 -0.039 1.00 89.75 81 ALA A C 1
ATOM 587 O O . ALA A 1 81 ? 1.924 4.864 -0.268 1.00 89.75 81 ALA A O 1
ATOM 588 N N . PHE A 1 82 ? 0.020 3.694 -0.445 1.00 88.75 82 PHE A N 1
ATOM 589 C CA . PHE A 1 82 ? 0.577 2.565 -1.178 1.00 88.75 82 PHE A CA 1
ATOM 590 C C . PHE A 1 82 ? 0.999 2.953 -2.602 1.00 88.75 82 PHE A C 1
ATOM 592 O O . PHE A 1 82 ? 2.108 2.630 -3.026 1.00 88.75 82 PHE A O 1
ATOM 599 N N . LEU A 1 83 ? 0.173 3.730 -3.310 1.00 87.88 83 LEU A N 1
ATOM 600 C CA . LEU A 1 83 ? 0.532 4.311 -4.607 1.00 87.88 83 LEU A CA 1
ATOM 601 C C . LEU A 1 83 ? 1.747 5.233 -4.484 1.00 87.88 83 LEU A C 1
ATOM 603 O O . LEU A 1 83 ? 2.666 5.160 -5.298 1.00 87.88 83 LEU A O 1
ATOM 607 N N . CYS A 1 84 ? 1.780 6.075 -3.450 1.00 88.81 84 CYS A N 1
ATOM 608 C CA . CYS A 1 84 ? 2.917 6.946 -3.167 1.00 88.81 84 CYS A CA 1
ATOM 609 C C . CYS A 1 84 ? 4.201 6.138 -2.905 1.00 88.81 84 CYS A C 1
ATOM 611 O O . CYS A 1 84 ? 5.258 6.457 -3.453 1.00 88.81 84 CYS A O 1
ATOM 613 N N . PHE A 1 85 ? 4.106 5.055 -2.130 1.00 87.69 85 PHE A N 1
ATOM 614 C CA . PHE A 1 85 ? 5.221 4.155 -1.843 1.00 87.69 85 PHE A CA 1
ATOM 615 C C . PHE A 1 85 ? 5.756 3.468 -3.104 1.00 87.69 85 PHE A C 1
ATOM 617 O O . PHE A 1 85 ? 6.963 3.486 -3.338 1.00 87.69 85 PHE A O 1
ATOM 624 N N . LEU A 1 86 ? 4.885 2.917 -3.954 1.00 85.56 86 LEU A N 1
ATOM 625 C CA . LEU A 1 86 ? 5.297 2.274 -5.208 1.00 85.56 86 LEU A CA 1
ATOM 626 C C . LEU A 1 86 ? 5.915 3.267 -6.196 1.00 85.56 86 LEU A C 1
ATOM 628 O O . LEU A 1 86 ? 6.897 2.952 -6.865 1.00 85.56 86 LEU A O 1
ATOM 632 N N . LYS A 1 87 ? 5.400 4.499 -6.228 1.00 84.19 87 LYS A N 1
ATOM 633 C CA . LYS A 1 87 ? 5.984 5.584 -7.025 1.00 84.19 87 LYS A CA 1
ATOM 634 C C . LYS A 1 87 ? 7.360 6.001 -6.508 1.00 84.19 87 LYS A C 1
ATOM 636 O O . LYS A 1 87 ? 8.284 6.147 -7.298 1.00 84.19 87 LYS A O 1
ATOM 641 N N . SER A 1 88 ? 7.520 6.105 -5.191 1.00 81.19 88 SER A N 1
ATOM 642 C CA . SER A 1 88 ? 8.784 6.512 -4.559 1.00 81.19 88 SER A CA 1
ATOM 643 C C . SER A 1 88 ? 9.858 5.418 -4.632 1.00 81.19 88 SER A C 1
ATOM 645 O O . SER A 1 88 ? 11.029 5.707 -4.853 1.00 81.19 88 SER A O 1
ATOM 647 N N . THR A 1 89 ? 9.473 4.147 -4.502 1.00 72.38 89 THR A N 1
ATOM 648 C CA . THR A 1 89 ? 10.390 3.000 -4.654 1.00 72.38 89 THR A CA 1
ATOM 649 C C . THR A 1 89 ? 10.808 2.768 -6.105 1.00 72.38 89 THR A C 1
ATOM 651 O O . THR A 1 89 ? 11.909 2.277 -6.355 1.00 72.38 89 THR A O 1
ATOM 654 N N . ALA A 1 90 ? 9.981 3.174 -7.072 1.00 65.06 90 ALA A N 1
ATOM 655 C CA . ALA A 1 90 ? 10.381 3.237 -8.470 1.00 65.06 90 ALA A CA 1
ATOM 656 C C . ALA A 1 90 ? 11.388 4.364 -8.757 1.00 65.06 90 ALA A C 1
ATOM 658 O O . ALA A 1 90 ? 12.269 4.182 -9.594 1.00 65.06 90 ALA A O 1
ATOM 659 N N . GLU A 1 91 ? 11.305 5.500 -8.057 1.00 54.81 91 GLU A N 1
ATOM 660 C CA . GLU A 1 91 ? 12.285 6.588 -8.196 1.00 54.81 91 GLU A CA 1
ATOM 661 C C . GLU A 1 91 ? 13.640 6.275 -7.537 1.00 54.81 91 GLU A C 1
ATOM 663 O O . GLU A 1 91 ? 14.667 6.707 -8.055 1.00 54.81 91 GLU A O 1
ATOM 668 N N . GLU A 1 92 ? 13.709 5.441 -6.490 1.00 53.56 92 GLU A N 1
ATOM 669 C CA . GLU A 1 92 ? 15.004 4.969 -5.950 1.00 53.56 92 GLU A CA 1
ATOM 670 C C . GLU A 1 92 ? 15.729 3.985 -6.896 1.00 53.56 92 GLU A C 1
ATOM 672 O O . GLU A 1 92 ? 16.939 3.783 -6.806 1.00 53.56 92 GLU A O 1
ATOM 677 N N . LYS A 1 93 ? 15.039 3.450 -7.911 1.00 52.22 93 LYS A N 1
ATOM 678 C CA . LYS A 1 93 ? 15.695 2.791 -9.056 1.00 52.22 93 LYS A CA 1
ATOM 679 C C . LYS A 1 93 ? 16.257 3.785 -10.089 1.00 52.22 93 LYS A C 1
ATOM 681 O O . LYS A 1 93 ? 16.896 3.347 -11.044 1.00 52.22 93 LYS A O 1
ATOM 686 N N . GLY A 1 94 ? 16.036 5.092 -9.910 1.00 51.44 94 GLY A N 1
ATOM 687 C CA . GLY A 1 94 ? 16.342 6.167 -10.861 1.00 51.44 94 GLY A CA 1
ATOM 688 C C . GLY A 1 94 ? 17.375 7.208 -10.411 1.00 51.44 94 GLY A C 1
ATOM 689 O O . GLY A 1 94 ? 17.602 8.162 -11.153 1.00 51.44 94 GLY A O 1
ATOM 690 N N . ALA A 1 95 ? 18.033 7.046 -9.260 1.00 46.50 95 ALA A N 1
ATOM 691 C CA . ALA A 1 95 ? 19.124 7.926 -8.844 1.00 46.50 95 ALA A CA 1
ATOM 692 C C . ALA A 1 95 ? 20.386 7.115 -8.534 1.00 46.50 95 ALA A C 1
ATOM 694 O O . ALA A 1 95 ? 20.645 6.694 -7.408 1.00 46.50 95 ALA A O 1
ATOM 695 N N . ASP A 1 96 ? 21.197 6.946 -9.581 1.00 55.66 96 ASP A N 1
ATOM 696 C CA . ASP A 1 96 ? 22.644 7.115 -9.470 1.00 55.66 96 ASP A CA 1
ATOM 697 C C . ASP A 1 96 ? 22.926 8.167 -8.388 1.00 55.66 96 ASP A C 1
ATOM 699 O O . ASP A 1 96 ? 22.345 9.253 -8.409 1.00 55.66 96 ASP A O 1
ATOM 703 N N . ILE A 1 97 ? 23.736 7.809 -7.397 1.00 54.69 97 ILE A N 1
ATOM 704 C CA . ILE A 1 97 ? 24.299 8.757 -6.445 1.00 54.69 97 ILE A CA 1
ATOM 705 C C . ILE A 1 97 ? 25.537 9.324 -7.154 1.00 54.69 97 ILE A C 1
ATOM 707 O O . ILE A 1 97 ? 26.591 8.681 -7.075 1.00 54.69 97 ILE A O 1
ATOM 711 N N . PRO A 1 98 ? 25.488 10.481 -7.847 1.00 47.72 98 PRO A N 1
ATOM 712 C CA . PRO A 1 98 ? 26.709 11.165 -8.213 1.00 47.72 98 PRO A CA 1
ATOM 713 C C . PRO A 1 98 ? 27.284 11.779 -6.934 1.00 47.72 98 PRO A C 1
ATOM 715 O O . PRO A 1 98 ? 26.833 12.814 -6.447 1.00 47.72 98 PRO A O 1
ATOM 718 N N . LEU A 1 99 ? 28.211 11.002 -6.378 1.00 47.91 99 LEU A N 1
ATOM 719 C CA . LEU A 1 99 ? 29.357 11.334 -5.529 1.00 47.91 99 LEU A CA 1
ATOM 720 C C . LEU A 1 99 ? 29.591 12.830 -5.243 1.00 47.91 99 LEU A C 1
ATOM 722 O O . LEU A 1 99 ? 29.801 13.603 -6.206 1.00 47.91 99 LEU A O 1
#

Secondary structure (DSSP, 8-state):
----------------------------S----HHHHHHHHHHHT-S-TTS-HHHHHHHHHT-TTTHHHHTSTTHHHHHHHHHHHHHHHHHTTS-----

pLDDT: mean 70.53, std 18.32, range [36.25, 90.75]

Foldseek 3Di:
DDDDDDDDDDDDDDDDDDDDDPDDDPPPDDPCPPVNLLVVLLVQLPPDPPDDLQSSLVSSLVDPSCVVVLPDPCNVVCSVVSSVVSVVVVCVVVDDPPD

Organism: Nicotiana sylvestris (NCBI:txid4096)

Sequence (99 aa):
MGQVQSEAIDNRSQIDSLKASKATSADESPPQSLDSLIAEAAAYGEDGENESIDDKAQKALECPCIAHLLSGPCGNQFSDAFLCFLKSTAEEKGADIPL